Protein AF-A0A097AQM8-F1 (afdb_monomer_lite)

Radius of gyration: 16.62 Å; chains: 1; bounding box: 34×17×49 Å

Foldseek 3Di:
DVVVVVVVVLVVLVVVVVVVLVVVLVVLVVVLVVCVVVVVVVVNVVSVVVSVVVVVVVVVLVPDPDSVSSSVVSVD

Organism: Thermoanaerobacter kivui (NCBI:txid2325)

pLDDT: mean 88.39, std 11.17, range [55.69, 98.62]

Structure (mmCIF, N/CA/C/O backbone):
data_AF-A0A097AQM8-F1
#
_entry.id   AF-A0A097AQM8-F1
#
loop_
_atom_site.group_PDB
_atom_site.id
_atom_site.type_symbol
_atom_site.label_atom_id
_atom_site.label_alt_id
_atom_site.label_comp_id
_atom_site.label_asym_id
_atom_site.label_entity_id
_atom_site.label_seq_id
_atom_site.pdbx_PDB_ins_code
_atom_site.Cartn_x
_atom_site.Cartn_y
_atom_site.Cartn_z
_atom_site.occupancy
_atom_site.B_iso_or_equiv
_atom_site.auth_seq_id
_atom_site.auth_comp_id
_atom_site.auth_asym_id
_atom_site.auth_atom_id
_atom_site.pdbx_PDB_model_num
ATOM 1 N N . MET A 1 1 ? 21.883 -5.908 -31.414 1.00 55.69 1 MET A N 1
ATOM 2 C CA . MET A 1 1 ? 22.481 -5.966 -30.057 1.00 55.69 1 MET A CA 1
ATOM 3 C C . MET A 1 1 ? 21.989 -4.865 -29.103 1.00 55.69 1 MET A C 1
ATOM 5 O O . MET A 1 1 ? 21.842 -5.152 -27.927 1.00 55.69 1 MET A O 1
ATOM 9 N N . LYS A 1 2 ? 21.693 -3.636 -29.567 1.00 57.59 2 LYS A N 1
ATOM 10 C CA . LYS A 1 2 ? 21.182 -2.530 -28.718 1.00 57.59 2 LYS A CA 1
ATOM 11 C C . LYS A 1 2 ? 19.765 -2.767 -28.151 1.00 57.59 2 LYS A C 1
ATOM 13 O O . LYS A 1 2 ? 19.536 -2.501 -26.983 1.00 57.59 2 LYS A O 1
ATOM 18 N N . VAL A 1 3 ? 18.859 -3.341 -28.952 1.00 60.19 3 VAL A N 1
ATOM 19 C CA . VAL A 1 3 ? 17.448 -3.600 -28.579 1.00 60.19 3 VAL A CA 1
ATOM 20 C C . VAL A 1 3 ? 17.322 -4.573 -27.398 1.00 60.19 3 VAL A C 1
ATOM 22 O O . VAL A 1 3 ? 16.630 -4.285 -26.431 1.00 60.19 3 VAL A O 1
ATOM 25 N N . VAL A 1 4 ? 18.076 -5.677 -27.419 1.00 60.56 4 VAL A N 1
ATOM 26 C CA . VAL A 1 4 ? 18.067 -6.689 -26.342 1.00 60.56 4 VAL A CA 1
ATOM 27 C C . VAL A 1 4 ? 18.580 -6.114 -25.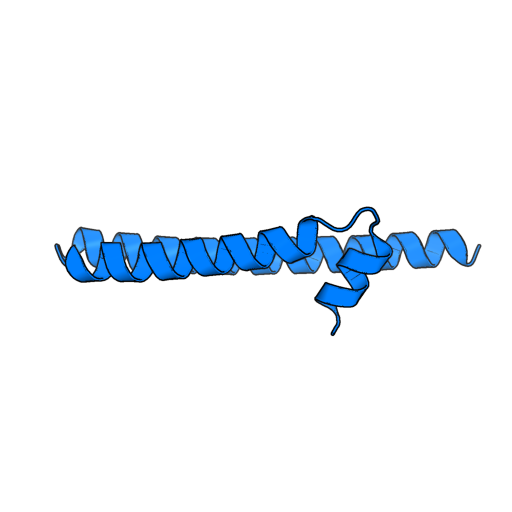015 1.00 60.56 4 VAL A C 1
ATOM 29 O O . VAL A 1 4 ? 18.099 -6.481 -23.949 1.00 60.56 4 VAL A O 1
ATOM 32 N N . LYS A 1 5 ? 19.536 -5.176 -25.075 1.00 61.75 5 LYS A N 1
ATOM 33 C CA . LYS A 1 5 ? 20.114 -4.528 -23.890 1.00 61.75 5 LYS A CA 1
ATOM 34 C C . LYS A 1 5 ? 19.132 -3.557 -23.217 1.00 61.75 5 LYS A C 1
ATOM 36 O O . LYS A 1 5 ? 19.148 -3.448 -21.998 1.00 61.75 5 LYS A O 1
ATOM 41 N N . ASN A 1 6 ? 18.270 -2.901 -23.999 1.00 61.91 6 ASN A N 1
ATOM 42 C CA . ASN A 1 6 ? 17.226 -2.016 -23.476 1.00 61.91 6 ASN A CA 1
ATOM 43 C C . ASN A 1 6 ? 16.095 -2.807 -22.802 1.00 61.91 6 ASN A C 1
ATOM 45 O O . ASN A 1 6 ? 15.725 -2.478 -21.683 1.00 61.91 6 ASN A O 1
ATOM 49 N N . MET A 1 7 ? 15.637 -3.911 -23.408 1.00 62.94 7 MET A N 1
ATOM 50 C CA . MET A 1 7 ? 14.581 -4.751 -22.816 1.00 62.94 7 MET A CA 1
ATOM 51 C C . MET A 1 7 ? 14.982 -5.351 -21.459 1.00 62.94 7 MET A C 1
ATOM 53 O O . MET A 1 7 ? 14.149 -5.453 -20.563 1.00 62.94 7 MET A O 1
ATOM 57 N N . ALA A 1 8 ? 16.254 -5.732 -21.290 1.00 70.69 8 ALA A N 1
ATOM 58 C CA . ALA A 1 8 ? 16.763 -6.218 -20.007 1.00 70.69 8 ALA A CA 1
ATOM 59 C C . ALA A 1 8 ? 16.719 -5.127 -18.921 1.00 70.69 8 ALA A C 1
ATOM 61 O O . ALA A 1 8 ? 16.302 -5.400 -17.801 1.00 70.69 8 ALA A O 1
ATOM 62 N N . SER A 1 9 ? 17.073 -3.886 -19.273 1.00 83.88 9 SER A N 1
ATOM 63 C CA . SER A 1 9 ? 17.032 -2.749 -18.348 1.00 83.88 9 SER A CA 1
ATOM 64 C C . SER A 1 9 ? 15.600 -2.383 -17.950 1.00 83.88 9 SER A C 1
ATOM 66 O O . SER A 1 9 ? 15.320 -2.181 -16.771 1.00 83.88 9 SER A O 1
ATOM 68 N N . ASP A 1 10 ? 14.671 -2.356 -18.904 1.00 85.94 10 ASP A N 1
ATOM 69 C CA . ASP A 1 10 ? 13.263 -2.038 -18.642 1.00 85.94 10 ASP A CA 1
ATOM 70 C C . ASP A 1 10 ? 12.597 -3.083 -17.732 1.00 85.94 10 ASP A C 1
ATOM 72 O O . ASP A 1 10 ? 11.841 -2.736 -16.820 1.00 85.94 10 ASP A O 1
ATOM 76 N N . ALA A 1 11 ? 12.947 -4.362 -17.907 1.00 87.00 11 ALA A N 1
ATOM 77 C CA . ALA A 1 11 ? 12.517 -5.431 -17.013 1.00 87.00 11 ALA A CA 1
ATOM 78 C C . ALA A 1 11 ? 13.079 -5.268 -15.588 1.00 87.00 11 ALA A C 1
ATOM 80 O O . ALA A 1 11 ? 12.348 -5.479 -14.620 1.00 87.00 11 ALA A O 1
ATOM 81 N N . GLU A 1 12 ? 14.346 -4.871 -15.434 1.00 90.38 12 GLU A N 1
ATOM 82 C CA . GLU A 1 12 ? 14.948 -4.596 -14.120 1.00 90.38 12 GLU A CA 1
ATOM 83 C C . GLU A 1 12 ? 14.206 -3.472 -13.387 1.00 90.38 12 GLU A C 1
ATOM 85 O O . GLU A 1 12 ? 13.857 -3.630 -12.217 1.00 90.38 12 GLU A O 1
ATOM 90 N N . ILE A 1 13 ? 13.876 -2.387 -14.090 1.00 89.88 13 ILE A N 1
ATOM 91 C CA . ILE A 1 13 ? 13.132 -1.248 -13.532 1.00 89.88 13 ILE A CA 1
ATOM 92 C C . ILE A 1 13 ? 11.732 -1.664 -13.079 1.00 89.88 13 ILE A C 1
ATOM 94 O O . ILE A 1 13 ? 11.309 -1.320 -11.975 1.00 89.88 13 ILE A O 1
ATOM 98 N N . LEU A 1 14 ? 11.023 -2.446 -13.897 1.00 90.12 14 LEU A N 1
ATOM 99 C CA . LEU A 1 14 ? 9.723 -3.006 -13.526 1.00 90.12 14 LEU A CA 1
ATOM 100 C C . LEU A 1 14 ? 9.819 -3.891 -12.281 1.00 90.12 14 LEU A C 1
ATOM 102 O O . LEU A 1 14 ? 8.997 -3.778 -11.371 1.00 90.12 14 LEU A O 1
ATOM 106 N N . ILE A 1 15 ? 10.830 -4.759 -12.214 1.00 92.25 15 ILE A N 1
ATOM 107 C CA . ILE A 1 15 ? 11.051 -5.637 -11.062 1.00 92.25 15 ILE A CA 1
ATOM 108 C C . ILE A 1 15 ? 11.322 -4.813 -9.800 1.00 92.25 15 ILE A C 1
ATOM 110 O O . ILE A 1 15 ? 10.760 -5.119 -8.745 1.00 92.25 15 ILE A O 1
ATOM 114 N N . GLU A 1 16 ? 12.171 -3.789 -9.878 1.00 92.88 16 GLU A N 1
ATOM 115 C CA . GLU A 1 16 ? 12.451 -2.906 -8.743 1.00 92.88 16 GLU A CA 1
ATOM 116 C C . GLU A 1 16 ? 11.206 -2.148 -8.288 1.00 92.88 16 GLU A C 1
ATOM 118 O O . GLU A 1 16 ? 10.913 -2.113 -7.089 1.00 92.88 16 GLU A O 1
ATOM 123 N N . TYR A 1 17 ? 10.421 -1.629 -9.230 1.00 91.25 17 TYR A N 1
ATOM 124 C CA . TYR A 1 17 ? 9.164 -0.957 -8.930 1.00 91.25 17 TYR A CA 1
ATOM 125 C C . TYR A 1 17 ? 8.164 -1.894 -8.235 1.00 91.25 17 TYR A C 1
ATOM 127 O O . TYR A 1 17 ? 7.638 -1.558 -7.173 1.00 91.25 17 TYR A O 1
ATOM 135 N N . ILE A 1 18 ? 7.967 -3.114 -8.750 1.00 91.12 18 ILE A N 1
ATOM 136 C CA . ILE A 1 18 ? 7.081 -4.118 -8.137 1.00 91.12 18 ILE A CA 1
ATOM 137 C C . ILE A 1 18 ? 7.563 -4.491 -6.730 1.00 91.12 18 ILE A C 1
ATOM 139 O O . ILE A 1 18 ? 6.755 -4.608 -5.805 1.00 91.12 18 ILE A O 1
ATOM 143 N N . LYS A 1 19 ? 8.877 -4.673 -6.536 1.00 94.38 19 LYS A N 1
ATOM 144 C CA . LYS A 1 19 ? 9.453 -4.942 -5.209 1.00 94.38 19 LYS A CA 1
ATOM 145 C C . LYS A 1 19 ? 9.124 -3.809 -4.241 1.00 94.38 19 LYS A C 1
ATOM 147 O O . LYS A 1 19 ? 8.618 -4.089 -3.155 1.00 94.38 19 LYS A O 1
ATOM 152 N N . LYS A 1 20 ? 9.370 -2.558 -4.638 1.00 92.88 20 LYS A N 1
ATOM 153 C CA . LYS A 1 20 ? 9.078 -1.367 -3.834 1.00 92.88 20 LYS A CA 1
ATOM 154 C C . LYS A 1 20 ? 7.594 -1.287 -3.469 1.00 92.88 20 LYS A C 1
ATOM 156 O O . LYS A 1 20 ? 7.272 -1.202 -2.287 1.00 92.88 20 LYS A O 1
ATOM 161 N N . ARG A 1 21 ? 6.696 -1.429 -4.449 1.00 92.06 21 ARG A N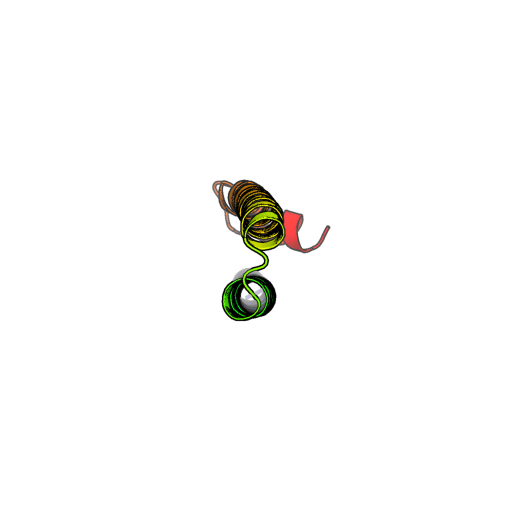 1
ATOM 162 C CA . ARG A 1 21 ? 5.245 -1.400 -4.216 1.00 92.06 21 ARG A CA 1
ATOM 163 C C . ARG A 1 21 ? 4.774 -2.495 -3.273 1.00 92.06 21 ARG A C 1
ATOM 165 O O . ARG A 1 21 ? 3.997 -2.230 -2.362 1.00 92.06 21 ARG A O 1
ATOM 172 N N . ARG A 1 22 ? 5.301 -3.713 -3.411 1.00 93.31 22 ARG A N 1
ATOM 173 C CA . ARG A 1 22 ? 5.016 -4.801 -2.467 1.00 93.31 22 ARG A CA 1
ATOM 174 C C . ARG A 1 22 ? 5.449 -4.451 -1.041 1.00 93.31 22 ARG 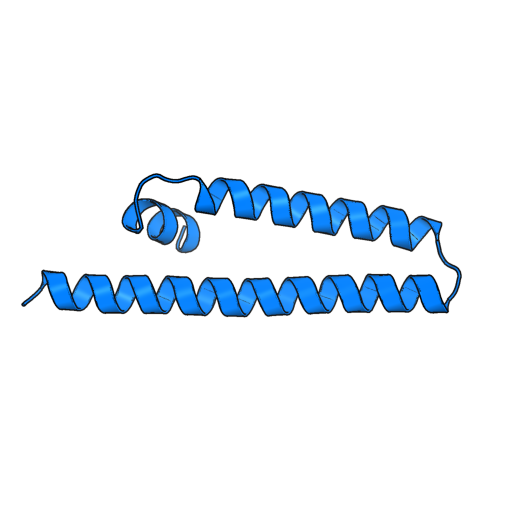A C 1
ATOM 176 O O . ARG A 1 22 ? 4.705 -4.743 -0.111 1.00 93.31 22 ARG A O 1
ATOM 183 N N . HIS A 1 23 ? 6.626 -3.850 -0.855 1.00 95.81 23 HIS A N 1
ATOM 184 C CA . HIS A 1 23 ? 7.075 -3.416 0.472 1.00 95.81 23 HIS A CA 1
ATOM 185 C C . HIS A 1 23 ? 6.148 -2.353 1.070 1.00 95.81 23 HIS A C 1
ATOM 187 O O . HIS A 1 23 ? 5.781 -2.453 2.236 1.00 95.81 23 HIS A O 1
ATOM 193 N N . GLU A 1 24 ? 5.730 -1.376 0.269 1.00 94.12 24 GLU A N 1
ATOM 194 C CA . GLU A 1 24 ? 4.822 -0.310 0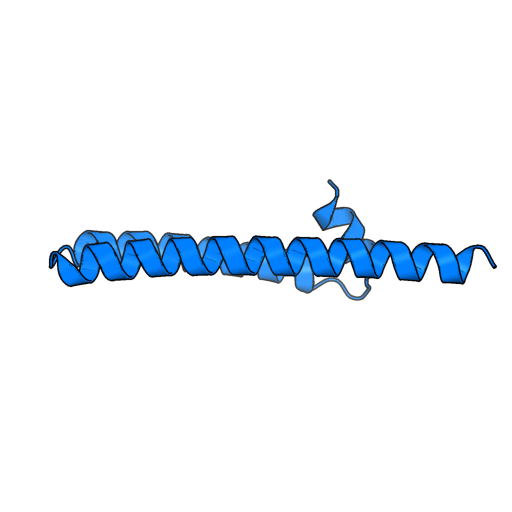.701 1.00 94.12 24 GLU A CA 1
ATOM 195 C C . GLU A 1 24 ? 3.437 -0.868 1.082 1.00 94.12 24 GLU A C 1
ATOM 197 O O . GLU A 1 24 ? 2.931 -0.544 2.151 1.00 94.12 24 GLU A O 1
ATOM 202 N N . ILE A 1 25 ? 2.875 -1.802 0.303 1.00 94.12 25 ILE A N 1
ATOM 203 C CA . ILE A 1 25 ? 1.608 -2.479 0.644 1.00 94.12 25 ILE A CA 1
ATOM 204 C C . ILE A 1 25 ? 1.722 -3.259 1.960 1.00 94.12 25 ILE A C 1
ATOM 206 O O . ILE A 1 25 ? 0.808 -3.235 2.781 1.00 94.12 25 ILE A O 1
ATOM 210 N N . LEU A 1 26 ? 2.831 -3.970 2.175 1.00 95.94 26 LEU A N 1
ATOM 211 C CA . LEU A 1 26 ? 3.037 -4.716 3.419 1.00 95.94 26 LEU A CA 1
ATOM 212 C C . LEU A 1 26 ? 3.111 -3.783 4.634 1.00 95.94 26 LEU A C 1
ATOM 214 O O . LEU A 1 26 ? 2.559 -4.118 5.681 1.00 95.94 26 LEU A O 1
ATOM 218 N N . ASN A 1 27 ? 3.732 -2.612 4.485 1.00 96.69 27 ASN A N 1
ATOM 219 C CA . ASN A 1 27 ? 3.768 -1.597 5.536 1.00 96.69 27 ASN A CA 1
ATOM 220 C C . ASN A 1 27 ? 2.363 -1.067 5.851 1.00 96.69 27 ASN A C 1
ATOM 222 O O . ASN A 1 27 ? 1.983 -1.017 7.021 1.00 96.69 27 ASN A O 1
ATOM 226 N N . ASP A 1 28 ? 1.574 -0.736 4.827 1.00 96.19 28 ASP A N 1
ATOM 227 C CA . ASP A 1 28 ? 0.191 -0.277 4.996 1.00 96.19 28 ASP A CA 1
ATOM 228 C C . ASP A 1 28 ? -0.656 -1.326 5.740 1.00 96.19 28 ASP A C 1
ATOM 230 O O . ASP A 1 28 ? -1.356 -1.020 6.709 1.00 96.19 28 ASP A O 1
ATOM 234 N N . LEU A 1 29 ? -0.541 -2.600 5.346 1.00 95.94 29 LEU A N 1
ATOM 235 C CA . LEU A 1 29 ? -1.235 -3.708 6.009 1.00 95.94 29 LEU A CA 1
ATOM 236 C C . LEU A 1 29 ? -0.786 -3.893 7.462 1.00 95.94 29 LEU A C 1
ATOM 238 O O . LEU A 1 29 ? -1.608 -4.210 8.323 1.00 95.94 29 LEU A O 1
ATOM 242 N N . GLN A 1 30 ? 0.495 -3.672 7.758 1.00 97.81 30 GLN A N 1
ATOM 243 C CA . GLN A 1 30 ? 1.007 -3.720 9.124 1.00 97.81 30 GLN A CA 1
ATOM 244 C C . GLN A 1 30 ? 0.402 -2.607 9.993 1.00 97.81 30 GLN A C 1
ATOM 246 O O . GLN A 1 30 ? 0.056 -2.858 11.150 1.00 97.81 30 GLN A O 1
ATOM 251 N N . VAL A 1 31 ? 0.217 -1.401 9.448 1.00 98.06 31 VAL A N 1
ATOM 252 C CA . VAL A 1 31 ? -0.453 -0.294 10.149 1.00 98.06 31 VAL A CA 1
ATOM 253 C C . VAL A 1 31 ? -1.931 -0.609 10.384 1.00 98.06 31 VAL A C 1
ATOM 255 O O . VAL A 1 31 ? -2.413 -0.453 11.509 1.00 98.06 31 VAL A O 1
ATOM 258 N N . VAL A 1 32 ? -2.638 -1.117 9.366 1.00 97.88 32 VAL A N 1
ATOM 259 C CA . VAL A 1 32 ? -4.034 -1.578 9.492 1.00 97.88 32 VAL A CA 1
ATOM 260 C C . VAL A 1 32 ? -4.163 -2.613 10.607 1.00 97.88 32 VAL A C 1
ATOM 262 O O . VAL A 1 32 ? -5.019 -2.475 11.483 1.00 97.88 32 VAL A O 1
ATOM 265 N N . LEU A 1 33 ? -3.291 -3.624 10.609 1.00 98.25 33 LEU A N 1
ATOM 266 C CA . LEU A 1 33 ? -3.270 -4.657 11.640 1.00 98.25 33 LEU A CA 1
ATOM 267 C C . LEU A 1 33 ? -3.027 -4.056 13.029 1.00 98.25 33 LEU A C 1
ATOM 269 O O . LEU A 1 33 ? -3.741 -4.397 13.971 1.00 98.25 33 LEU A O 1
ATOM 273 N N . GLY A 1 34 ? -2.072 -3.131 13.154 1.00 98.56 34 GLY A N 1
ATOM 274 C CA . GLY A 1 34 ? -1.783 -2.447 14.413 1.00 98.56 34 GLY A CA 1
ATOM 275 C C . GLY A 1 34 ? -2.986 -1.670 14.954 1.00 98.56 34 GLY A C 1
ATOM 276 O O . GLY A 1 34 ? -3.307 -1.769 16.138 1.00 98.56 34 GLY A O 1
ATOM 277 N N . TYR A 1 35 ? -3.710 -0.937 14.103 1.00 98.62 35 TYR A N 1
ATOM 278 C CA . TYR A 1 35 ? -4.933 -0.249 14.528 1.00 98.62 35 TYR A CA 1
ATOM 279 C C . TYR A 1 35 ? -6.059 -1.213 14.897 1.00 98.62 35 TYR A C 1
ATOM 281 O O . TYR A 1 35 ? -6.740 -0.976 15.897 1.00 98.62 35 TYR A O 1
ATOM 289 N N . ALA A 1 36 ? -6.221 -2.308 14.152 1.00 98.31 36 ALA A N 1
ATOM 290 C CA . ALA A 1 36 ? -7.217 -3.330 14.454 1.00 98.31 36 ALA A CA 1
ATOM 291 C C . ALA A 1 36 ? -6.958 -3.989 15.819 1.00 98.31 36 ALA A C 1
ATOM 293 O O . ALA A 1 36 ? -7.877 -4.104 16.627 1.00 98.31 36 ALA A O 1
ATOM 294 N N . GLN A 1 37 ? -5.704 -4.337 16.123 1.00 98.50 37 GLN A N 1
ATOM 295 C CA . GLN A 1 37 ? -5.305 -4.910 17.417 1.00 98.50 37 GLN A CA 1
ATOM 296 C C . GLN A 1 37 ? -5.550 -3.958 18.598 1.00 98.50 37 GLN A C 1
ATOM 298 O O . GLN A 1 37 ? -5.818 -4.409 19.708 1.00 98.50 37 GLN A O 1
ATOM 303 N N . LEU A 1 38 ? -5.489 -2.645 18.362 1.00 98.50 38 LEU A N 1
ATOM 304 C CA . LEU A 1 38 ? -5.782 -1.613 19.361 1.00 98.50 38 LEU A CA 1
ATOM 305 C C . LEU A 1 38 ? -7.274 -1.239 19.440 1.00 98.50 38 LEU A C 1
ATOM 307 O O . LEU A 1 38 ? -7.625 -0.343 20.206 1.00 98.50 38 LEU A O 1
ATOM 311 N N . GLY A 1 39 ? -8.141 -1.858 18.631 1.00 98.38 39 GLY A N 1
ATOM 312 C CA . GLY A 1 39 ? -9.569 -1.531 18.553 1.00 98.38 39 GLY A CA 1
ATOM 313 C C . GLY A 1 39 ? -9.882 -0.162 17.931 1.00 98.38 39 GLY A C 1
ATOM 314 O O . GLY A 1 39 ? -10.993 0.342 18.088 1.00 98.38 39 GLY A O 1
ATOM 315 N N . LYS A 1 40 ? -8.926 0.462 17.227 1.00 98.56 40 LYS A N 1
ATOM 316 C CA . LYS A 1 40 ? -9.073 1.783 16.584 1.00 98.56 40 LYS A CA 1
ATOM 317 C C . LYS A 1 40 ? -9.669 1.646 15.181 1.00 98.56 40 LYS A C 1
ATOM 319 O O . LYS A 1 40 ? -8.991 1.865 14.177 1.00 98.56 40 LYS A O 1
ATOM 324 N N . TYR A 1 41 ? -10.920 1.197 15.108 1.00 97.75 41 TYR A N 1
ATOM 325 C CA . TYR A 1 41 ? -11.566 0.845 13.838 1.00 97.75 41 TYR A CA 1
ATOM 326 C C . TYR A 1 41 ? -11.818 2.045 12.916 1.00 97.75 41 TYR A C 1
ATOM 328 O O . TYR A 1 41 ? -11.784 1.897 11.699 1.00 97.75 41 TYR A O 1
ATOM 336 N N . ASP A 1 42 ? -12.002 3.238 13.478 1.00 98.19 42 ASP A N 1
ATOM 337 C CA . ASP A 1 42 ? -12.022 4.503 12.739 1.00 98.19 42 ASP A CA 1
ATOM 338 C C . ASP A 1 42 ? -10.748 4.673 11.895 1.00 98.19 42 ASP A C 1
ATOM 340 O O . ASP A 1 42 ? -10.819 4.888 10.683 1.00 98.19 42 ASP A O 1
ATOM 344 N N . LYS A 1 43 ? -9.583 4.451 12.513 1.00 98.12 43 LYS A N 1
ATOM 345 C CA . LYS A 1 43 ? -8.277 4.545 11.850 1.00 98.12 43 LYS A CA 1
ATOM 346 C C . LYS A 1 43 ? -8.016 3.408 10.876 1.00 98.12 43 LYS A C 1
ATOM 348 O O . LYS A 1 43 ? -7.358 3.618 9.864 1.00 98.12 43 LYS A O 1
ATOM 353 N N . VAL A 1 44 ? -8.538 2.212 11.154 1.00 98.44 44 VAL A N 1
ATOM 354 C CA . VAL A 1 44 ? -8.505 1.094 10.196 1.00 98.44 44 VAL A CA 1
ATOM 355 C C . VAL A 1 44 ? -9.190 1.497 8.892 1.00 98.44 44 VAL A C 1
ATOM 357 O O . VAL A 1 44 ? -8.609 1.328 7.823 1.00 98.44 44 VAL A O 1
ATOM 360 N N . ILE A 1 45 ? -10.401 2.056 8.972 1.00 98.12 45 ILE A N 1
ATOM 361 C CA . ILE A 1 45 ? -11.162 2.473 7.789 1.00 98.12 45 ILE A CA 1
ATOM 362 C C . ILE A 1 45 ? -10.460 3.613 7.050 1.00 98.12 45 ILE A C 1
ATOM 364 O O . ILE A 1 45 ? -10.369 3.574 5.823 1.00 98.12 45 ILE A O 1
ATOM 368 N N . GLU A 1 46 ? -9.950 4.608 7.776 1.00 97.69 46 GLU A N 1
ATOM 369 C CA . GLU A 1 46 ? -9.180 5.707 7.188 1.00 97.69 46 GLU A CA 1
ATOM 370 C C . GLU A 1 46 ? -7.951 5.189 6.429 1.00 97.69 46 GLU A C 1
ATOM 372 O O . GLU A 1 46 ? -7.762 5.518 5.258 1.00 97.69 46 GLU A O 1
ATOM 377 N N . HIS A 1 47 ? -7.156 4.317 7.052 1.00 97.50 47 HIS A N 1
ATOM 378 C CA . HIS A 1 47 ? -5.930 3.817 6.439 1.00 97.50 47 HIS A CA 1
ATOM 379 C C . HIS A 1 47 ? -6.208 2.895 5.246 1.00 97.50 47 HIS A C 1
ATOM 381 O O . HIS A 1 47 ? -5.556 3.020 4.215 1.00 97.50 47 HIS A O 1
ATOM 387 N N . LEU A 1 48 ? -7.233 2.037 5.328 1.00 96.81 48 LEU A N 1
ATOM 388 C CA . LEU A 1 48 ? -7.654 1.206 4.195 1.00 96.81 48 LEU A CA 1
ATOM 389 C C . LEU A 1 48 ? -8.067 2.043 2.980 1.00 96.81 48 LEU A C 1
ATOM 391 O O . LEU A 1 48 ? -7.752 1.664 1.853 1.00 96.81 48 LEU A O 1
ATOM 395 N N . ARG A 1 49 ? -8.744 3.182 3.183 1.00 96.75 49 ARG A N 1
ATOM 396 C CA . ARG A 1 49 ? -9.085 4.096 2.080 1.00 96.75 49 ARG A CA 1
A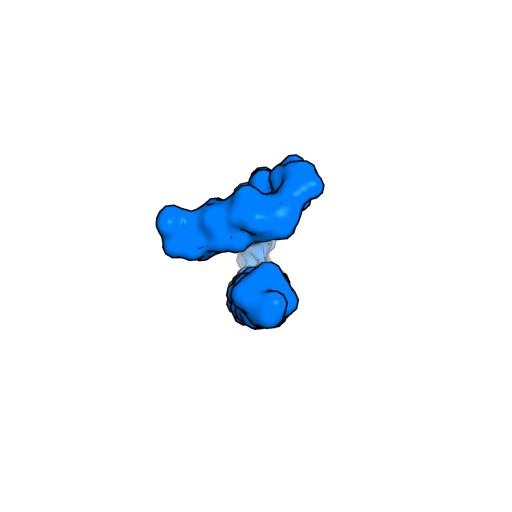TOM 397 C C . ARG A 1 49 ? -7.832 4.638 1.399 1.00 96.75 49 ARG A C 1
ATOM 399 O O . ARG A 1 49 ? -7.749 4.569 0.178 1.00 96.75 49 ARG A O 1
ATOM 406 N N . ILE A 1 50 ? -6.847 5.082 2.180 1.00 93.62 50 ILE A N 1
ATOM 407 C CA . ILE A 1 50 ? -5.561 5.571 1.660 1.00 93.62 50 ILE A CA 1
ATOM 408 C C . ILE A 1 50 ? -4.846 4.473 0.860 1.00 93.62 50 ILE A C 1
ATOM 410 O O . ILE A 1 50 ? -4.390 4.714 -0.258 1.00 93.62 50 ILE A O 1
ATOM 414 N N . THR A 1 51 ? -4.790 3.245 1.383 1.00 93.94 51 THR A N 1
ATOM 415 C CA . THR A 1 51 ? -4.178 2.110 0.678 1.00 93.94 51 THR A CA 1
ATOM 416 C C . THR A 1 51 ? -4.888 1.812 -0.643 1.00 93.94 51 THR A C 1
ATOM 418 O O . THR A 1 51 ? -4.229 1.619 -1.663 1.00 93.94 51 THR A O 1
ATOM 421 N N . ILE A 1 52 ? -6.225 1.816 -0.660 1.00 94.12 52 ILE A N 1
ATOM 422 C CA . ILE A 1 52 ? -7.016 1.608 -1.883 1.00 94.12 52 ILE A CA 1
ATOM 423 C C . ILE A 1 52 ? -6.753 2.722 -2.904 1.00 94.12 52 ILE A C 1
ATOM 425 O O . ILE A 1 52 ? -6.574 2.434 -4.086 1.00 94.12 52 ILE A O 1
ATOM 429 N N . GLU A 1 53 ? -6.695 3.982 -2.474 1.00 93.25 53 GLU A N 1
ATOM 430 C CA . GLU A 1 53 ? -6.369 5.111 -3.352 1.00 93.25 53 GLU A CA 1
ATOM 431 C C . GLU A 1 53 ? -4.976 4.970 -3.977 1.00 93.25 53 GLU A C 1
ATOM 433 O O . GLU A 1 53 ? -4.816 5.196 -5.176 1.00 93.25 53 GLU A O 1
ATOM 438 N N . ASN A 1 54 ? -3.978 4.538 -3.203 1.00 89.94 54 ASN A N 1
ATOM 439 C CA . ASN A 1 54 ? -2.629 4.293 -3.716 1.00 89.94 54 ASN A CA 1
ATOM 440 C C . ASN A 1 54 ? -2.600 3.145 -4.735 1.00 89.94 54 ASN A C 1
ATOM 442 O O . ASN A 1 54 ? -1.987 3.279 -5.791 1.00 89.94 54 ASN A O 1
ATOM 446 N N . LEU A 1 55 ? -3.318 2.050 -4.471 1.00 90.75 55 LEU A N 1
ATOM 447 C CA . LEU A 1 55 ? -3.444 0.936 -5.417 1.00 90.75 55 LEU A CA 1
ATOM 448 C C . LEU A 1 55 ? -4.156 1.344 -6.713 1.00 90.75 55 LEU A C 1
ATOM 450 O O . LEU A 1 55 ? -3.812 0.858 -7.789 1.00 90.75 55 LEU A O 1
ATOM 454 N N . ASN A 1 56 ? -5.139 2.242 -6.633 1.00 90.88 56 ASN A N 1
ATOM 455 C CA . ASN A 1 56 ? -5.808 2.766 -7.821 1.00 90.88 56 ASN A CA 1
ATOM 456 C C . ASN A 1 56 ? -4.867 3.630 -8.671 1.00 90.88 56 ASN A C 1
ATOM 458 O O . ASN A 1 56 ? -4.899 3.505 -9.891 1.00 90.88 56 ASN A O 1
ATOM 462 N N . LYS A 1 57 ? -3.984 4.427 -8.057 1.00 87.38 57 LYS A N 1
ATOM 463 C CA . LYS A 1 57 ? -2.934 5.160 -8.788 1.00 87.38 57 LYS A CA 1
ATOM 464 C C . LYS A 1 57 ? -1.946 4.213 -9.466 1.00 87.38 57 LYS A C 1
ATOM 466 O O . LYS A 1 57 ? -1.610 4.411 -10.628 1.00 87.38 57 LYS A O 1
ATOM 471 N N . ASP A 1 58 ? -1.532 3.144 -8.782 1.00 86.50 58 ASP A N 1
ATOM 472 C CA . ASP A 1 58 ? -0.678 2.118 -9.395 1.00 86.50 58 ASP A CA 1
ATOM 473 C C . ASP A 1 58 ? -1.368 1.490 -10.618 1.00 86.50 58 ASP A C 1
ATOM 475 O O . ASP A 1 58 ? -0.734 1.216 -11.634 1.00 86.50 58 ASP A O 1
ATOM 479 N N . ARG A 1 59 ? -2.690 1.296 -10.555 1.00 87.94 59 ARG A N 1
ATOM 480 C CA . ARG A 1 59 ? -3.473 0.757 -11.671 1.00 87.94 59 ARG A CA 1
ATOM 481 C C . ARG A 1 59 ? -3.421 1.643 -12.913 1.00 87.94 59 ARG A C 1
ATOM 483 O O . ARG A 1 59 ? -3.371 1.108 -14.014 1.00 87.94 59 ARG A O 1
ATOM 490 N N . GLU A 1 60 ? -3.407 2.964 -12.751 1.00 86.50 60 GLU A N 1
ATOM 491 C CA . GLU A 1 60 ? -3.244 3.899 -13.872 1.00 86.50 60 GLU A CA 1
ATOM 492 C C . GLU A 1 60 ? -1.892 3.698 -14.569 1.00 86.50 60 GLU A C 1
ATOM 494 O O . GLU A 1 60 ? -1.832 3.704 -15.796 1.00 86.50 60 GLU A O 1
ATOM 499 N N . ILE A 1 61 ? -0.833 3.409 -13.804 1.00 83.19 61 ILE A N 1
ATOM 500 C CA . ILE A 1 61 ? 0.512 3.124 -14.330 1.00 83.19 61 ILE A CA 1
ATOM 501 C C . ILE A 1 61 ? 0.562 1.786 -15.081 1.00 83.19 61 ILE A C 1
ATOM 503 O O . ILE A 1 61 ? 1.320 1.650 -16.031 1.00 83.19 61 ILE A O 1
ATOM 507 N N . PHE A 1 62 ? -0.230 0.785 -14.697 1.00 82.88 62 PHE A N 1
ATOM 508 C CA . PHE A 1 62 ? -0.243 -0.517 -15.381 1.00 82.88 62 PHE A CA 1
ATOM 509 C C . PHE A 1 62 ? -1.272 -0.630 -16.511 1.00 82.88 62 PHE A C 1
ATOM 511 O O . PHE A 1 62 ? -1.307 -1.653 -17.191 1.00 82.88 62 PHE A O 1
ATOM 518 N N . ASN A 1 63 ? -2.088 0.401 -16.734 1.00 87.81 63 ASN A N 1
ATOM 519 C CA . ASN A 1 63 ? -3.079 0.429 -17.810 1.00 87.81 63 ASN A CA 1
ATOM 520 C C . ASN A 1 63 ? -2.507 0.884 -19.168 1.00 87.81 63 ASN A C 1
ATOM 522 O O . ASN A 1 63 ? -3.270 1.002 -20.123 1.00 87.81 63 ASN A O 1
ATOM 526 N N . PHE A 1 64 ? -1.203 1.154 -19.280 1.00 83.75 64 PHE A N 1
ATOM 527 C CA . PHE A 1 64 ? -0.582 1.454 -20.573 1.00 83.75 64 PHE A CA 1
ATOM 528 C C . PHE A 1 64 ? -0.418 0.191 -21.431 1.00 83.75 64 PHE A C 1
ATOM 530 O O . PHE A 1 64 ? -0.078 -0.881 -20.930 1.00 83.75 64 PHE A O 1
ATOM 537 N N . ASP A 1 65 ? -0.601 0.344 -22.745 1.00 80.56 65 ASP A N 1
ATOM 538 C CA . ASP A 1 65 ? -0.592 -0.767 -23.709 1.00 80.56 65 ASP A CA 1
ATOM 539 C C . ASP A 1 65 ? 0.801 -1.375 -23.944 1.00 80.56 65 ASP A C 1
ATOM 541 O O . ASP A 1 65 ? 0.918 -2.486 -24.466 1.00 80.56 65 ASP A O 1
ATOM 545 N N . ASN A 1 66 ? 1.874 -0.661 -23.590 1.00 84.94 66 ASN A N 1
ATOM 546 C CA . ASN A 1 66 ? 3.243 -1.120 -23.798 1.00 84.94 66 ASN A CA 1
ATOM 547 C C . ASN A 1 66 ? 4.144 -0.864 -22.579 1.00 84.94 66 ASN A C 1
ATOM 549 O O . ASN A 1 66 ? 3.945 0.056 -21.790 1.00 84.94 66 ASN A O 1
ATOM 553 N N . VAL A 1 67 ? 5.171 -1.708 -22.448 1.00 83.12 67 VAL A N 1
ATOM 554 C CA . VAL A 1 67 ? 6.134 -1.685 -21.335 1.00 83.12 67 VAL A CA 1
ATOM 555 C C . VAL A 1 67 ? 6.961 -0.397 -21.301 1.00 83.12 67 VAL A C 1
ATOM 557 O O . VAL A 1 67 ? 7.336 0.055 -20.222 1.00 83.12 67 VAL A O 1
ATOM 560 N N . GLU A 1 68 ? 7.229 0.212 -22.455 1.00 85.50 68 GLU A N 1
ATOM 561 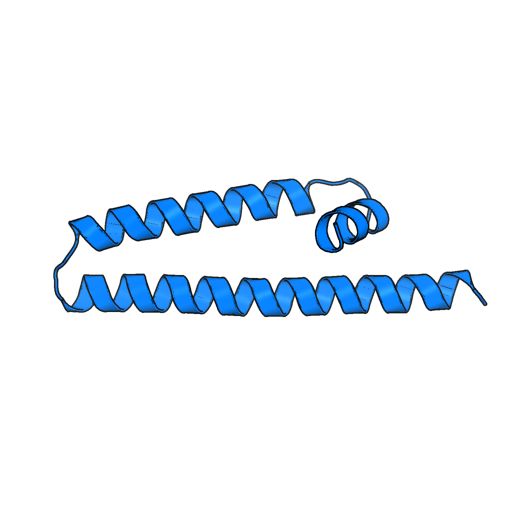C CA . GLU A 1 68 ? 8.042 1.428 -22.561 1.00 85.50 68 GLU A CA 1
ATOM 562 C C . GLU A 1 68 ? 7.342 2.620 -21.888 1.00 85.50 68 GLU A C 1
ATOM 564 O O . GLU A 1 68 ? 7.969 3.351 -21.118 1.00 85.50 68 GLU A O 1
ATOM 569 N N . ASP A 1 69 ? 6.031 2.763 -22.092 1.00 86.56 69 ASP A N 1
ATOM 570 C CA . ASP A 1 69 ? 5.196 3.787 -21.462 1.00 86.56 69 ASP A CA 1
ATOM 571 C C . ASP A 1 69 ? 5.060 3.560 -19.953 1.00 86.56 69 ASP A C 1
ATOM 573 O O . ASP A 1 69 ? 5.149 4.517 -19.178 1.00 86.56 69 ASP A O 1
ATOM 577 N N . ILE A 1 70 ? 4.930 2.303 -19.513 1.00 87.00 70 ILE A N 1
ATOM 578 C CA . ILE A 1 70 ? 4.934 1.956 -18.083 1.00 87.00 70 ILE A CA 1
ATOM 579 C C . ILE A 1 70 ? 6.264 2.388 -17.450 1.00 87.00 70 ILE A C 1
ATOM 581 O O . ILE A 1 70 ? 6.285 3.103 -16.448 1.00 87.00 70 ILE A O 1
ATOM 585 N N . VAL A 1 71 ? 7.392 2.003 -18.053 1.00 87.06 71 VAL A N 1
ATOM 586 C CA . VAL A 1 71 ? 8.731 2.329 -17.544 1.00 87.06 71 VAL A CA 1
ATOM 587 C C . VAL A 1 71 ? 8.994 3.834 -17.554 1.00 87.06 71 VAL A C 1
ATOM 589 O O . VAL A 1 71 ? 9.617 4.348 -16.622 1.00 87.06 71 VAL A O 1
ATOM 592 N N . LYS A 1 72 ? 8.504 4.559 -18.562 1.00 86.62 72 LYS A N 1
ATOM 593 C CA . LYS A 1 72 ? 8.586 6.022 -18.618 1.00 86.62 72 LYS A CA 1
ATOM 594 C C . LYS A 1 72 ? 7.842 6.670 -17.448 1.00 86.62 72 LYS A C 1
ATOM 596 O O . LYS A 1 72 ? 8.417 7.513 -16.770 1.00 86.62 72 LYS A O 1
ATOM 601 N N . ASN A 1 73 ? 6.618 6.228 -17.161 1.00 86.00 73 ASN A N 1
ATOM 602 C CA . ASN A 1 73 ? 5.833 6.743 -16.033 1.00 86.00 73 ASN A CA 1
ATOM 603 C C . ASN A 1 73 ? 6.435 6.376 -14.665 1.00 86.00 73 ASN A C 1
ATOM 605 O O . ASN A 1 73 ? 6.304 7.143 -13.717 1.00 86.00 73 ASN A O 1
ATOM 609 N N . ILE A 1 74 ? 7.133 5.239 -14.557 1.00 86.00 74 ILE A N 1
ATOM 610 C CA . ILE A 1 74 ? 7.860 4.850 -13.336 1.00 86.00 74 ILE A CA 1
ATOM 611 C C . ILE A 1 74 ? 9.088 5.745 -13.094 1.00 86.00 74 ILE A C 1
ATOM 613 O O . ILE A 1 74 ? 9.408 6.046 -11.943 1.00 86.00 74 ILE A O 1
ATOM 617 N N . LYS A 1 75 ? 9.800 6.143 -14.156 1.00 81.62 75 LYS A N 1
ATOM 618 C CA . LYS A 1 75 ? 11.031 6.948 -14.067 1.00 81.62 75 LYS A CA 1
ATOM 619 C C . LYS A 1 75 ? 10.781 8.437 -13.799 1.00 81.62 75 LYS A C 1
ATOM 621 O O . LYS A 1 75 ? 11.648 9.061 -13.186 1.00 81.62 75 LYS A O 1
ATOM 626 N N . GLY A 1 76 ? 9.622 8.963 -14.206 1.00 61.72 76 GLY A N 1
ATOM 627 C CA . GLY A 1 76 ? 9.325 10.401 -14.224 1.00 61.72 76 GLY A CA 1
ATOM 628 C C . GLY A 1 76 ? 9.740 11.054 -15.535 1.00 61.72 76 GLY A C 1
ATOM 629 O O . GLY A 1 76 ? 10.930 10.935 -15.905 1.00 61.72 76 GLY A O 1
#

Secondary structure (DSSP, 8-state):
-HHHHHHHHHHHHHHHHHHHHHHHHHHHHHHHHHHHHTT-HHHHHHHHHHHHHHHHHHHHHHTSSSHHHHHHHHH-

Sequence (76 aa):
MKVVKNMASDAEILIEYIKKRRHEILNDLQVVLGYAQLGKYDKVIEHLRITIENLNKDREIFNFDNVEDIVKNIKG

InterPro domains:
  IPR016120 Signal transduction histidine kinase, sporulation regulator SpoOB [SSF55890] (11-65)
  IPR039506 SpoOB, alpha-helical domain [PF14689] (9-63)